Protein AF-A0A2S9FJD7-F1 (afdb_monomer_lite)

Sequence (144 aa):
MSSPESADAWRELLSAFADFDTQFLEGPKAVRGQTAVAEGYQNLATMLALSLDMHFFADPVAPRFIDTLTPFRPDRRWGGDNTDCYYGYAVVDPRRTYRVSGRPNDSVMYSVTVYNEPEPGAWPNRTVGLLYDSDMAIGDDGTF

Foldseek 3Di:
DDDPPVVVVVVVVVVVLVVCLCVQCDDPNHDDDPVVSVVSVLVSQLVVVVCCVAAPPADQVDKDWDFQQELPPPSRDDDPDDNHDTDTDIHHDPVDDDDDKDACPPPPKDKDWDFDDPDPPDDTPDTPDMDIPVNDDQDPVRMD

Secondary structure (DSSP, 8-state):
-PPPHHHHHHHHHHHHHHHTTHHHHSGGG---SHHHHHHHHHHHHHHHHHHIIIIIS--TTS---EE-S-TT-GGG--SS--TT---EE----TTS--------TT-S--EEEEE--SSTTPPP--EEEEEEGGGSPPPTTS--

Structure (mmCIF, N/CA/C/O backbone):
data_AF-A0A2S9FJD7-F1
#
_entry.id   AF-A0A2S9FJD7-F1
#
loop_
_atom_site.group_PDB
_atom_site.id
_atom_site.type_symbol
_atom_site.label_atom_id
_atom_site.label_alt_id
_atom_site.label_comp_id
_atom_site.label_asym_id
_atom_site.label_entity_id
_atom_site.label_seq_id
_atom_site.pdbx_PDB_ins_code
_atom_site.Cartn_x
_atom_site.Cartn_y
_atom_site.Cartn_z
_atom_site.occupancy
_atom_site.B_iso_or_equiv
_atom_site.auth_seq_id
_atom_site.auth_comp_id
_atom_site.auth_asym_id
_atom_site.auth_atom_id
_atom_site.pdbx_PDB_model_num
ATOM 1 N N . MET A 1 1 ? -5.911 -29.832 25.212 1.00 60.72 1 MET A N 1
ATOM 2 C CA . MET A 1 1 ? -5.024 -29.605 24.051 1.00 60.72 1 MET A CA 1
ATOM 3 C C . MET A 1 1 ? -4.903 -28.105 23.885 1.00 60.72 1 MET A C 1
ATOM 5 O O . MET A 1 1 ? -5.934 -27.450 23.999 1.00 60.72 1 MET A O 1
ATOM 9 N N . SER A 1 2 ? -3.692 -27.562 23.734 1.00 81.44 2 SER A N 1
ATOM 10 C CA . SER A 1 2 ? -3.546 -26.134 23.435 1.00 81.44 2 SER A CA 1
ATOM 11 C C . SER A 1 2 ? -4.177 -25.836 22.076 1.00 81.44 2 SER A C 1
ATOM 13 O O . SER A 1 2 ? -4.270 -26.715 21.215 1.00 81.44 2 SER A O 1
ATOM 15 N N . SER A 1 3 ? -4.660 -24.611 21.917 1.00 87.25 3 SER A N 1
ATOM 16 C CA . SER A 1 3 ? -5.113 -24.108 20.626 1.00 87.25 3 SER A CA 1
ATOM 17 C C . SER A 1 3 ? -3.929 -24.092 19.641 1.00 87.25 3 SER A C 1
ATOM 19 O O . SER A 1 3 ? -2.789 -23.919 20.080 1.00 87.25 3 SER A O 1
ATOM 21 N N . PRO A 1 4 ? -4.145 -24.332 18.334 1.00 96.12 4 PRO A N 1
ATOM 22 C CA . PRO A 1 4 ? -3.111 -24.102 17.330 1.00 96.12 4 PRO A CA 1
ATOM 23 C C . PRO A 1 4 ? -2.667 -22.634 17.340 1.00 96.12 4 PRO A C 1
ATOM 25 O O . PRO A 1 4 ? -3.514 -21.748 17.445 1.00 96.12 4 PRO A O 1
ATOM 28 N N . GLU A 1 5 ? -1.374 -22.371 17.143 1.00 96.12 5 GLU A N 1
ATOM 29 C CA . GLU A 1 5 ? -0.817 -21.004 17.118 1.00 96.12 5 GLU A CA 1
ATOM 30 C C . GLU A 1 5 ? -1.539 -20.094 16.110 1.00 96.12 5 GLU A C 1
ATOM 32 O O . GLU A 1 5 ? -1.805 -18.930 16.393 1.00 96.12 5 GLU A O 1
ATOM 37 N N . SER A 1 6 ? -1.957 -20.638 14.962 1.00 95.06 6 SER A N 1
ATOM 38 C CA . SER A 1 6 ? -2.734 -19.903 13.956 1.00 95.06 6 SER A CA 1
ATOM 39 C C . SER A 1 6 ? -4.113 -19.465 14.454 1.00 95.06 6 SER A C 1
ATOM 41 O O . SER A 1 6 ? -4.586 -18.386 14.100 1.00 95.06 6 SER A O 1
ATOM 43 N N . ALA A 1 7 ? -4.766 -20.277 15.287 1.00 95.94 7 ALA A N 1
ATOM 44 C CA . ALA A 1 7 ? -6.048 -19.922 15.881 1.00 95.94 7 ALA A CA 1
ATOM 45 C C . ALA A 1 7 ? -5.884 -18.855 16.971 1.00 95.94 7 ALA A C 1
ATOM 47 O O . ALA A 1 7 ? -6.776 -18.025 17.141 1.00 95.94 7 ALA A O 1
ATOM 48 N N . ASP A 1 8 ? -4.760 -18.857 17.685 1.00 96.56 8 ASP A N 1
ATOM 49 C CA . ASP A 1 8 ? -4.461 -17.840 18.694 1.00 96.56 8 ASP A CA 1
ATOM 50 C C . ASP A 1 8 ? -4.124 -16.496 18.038 1.00 96.56 8 ASP A C 1
ATOM 52 O O . ASP A 1 8 ? -4.751 -15.496 18.382 1.00 96.56 8 ASP A O 1
ATOM 56 N N . ALA A 1 9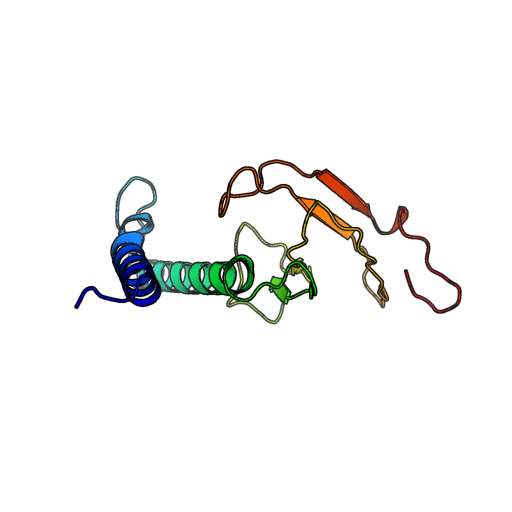 ? -3.281 -16.489 17.001 1.00 94.44 9 ALA A N 1
ATOM 57 C CA . ALA A 1 9 ? -2.980 -15.292 16.210 1.00 94.44 9 ALA A CA 1
ATOM 58 C C . ALA A 1 9 ? -4.232 -14.686 15.547 1.00 94.44 9 ALA A C 1
ATOM 60 O O . ALA A 1 9 ? -4.418 -13.470 15.528 1.00 94.44 9 ALA A O 1
ATOM 61 N N . TRP A 1 10 ? -5.140 -15.527 15.037 1.00 94.88 10 TRP A N 1
ATOM 62 C CA . TRP A 1 10 ? -6.412 -15.055 14.485 1.00 94.88 10 TRP A CA 1
ATOM 63 C C . TRP A 1 10 ? -7.276 -14.346 15.538 1.00 94.88 10 TRP A C 1
ATOM 65 O O . TRP A 1 10 ?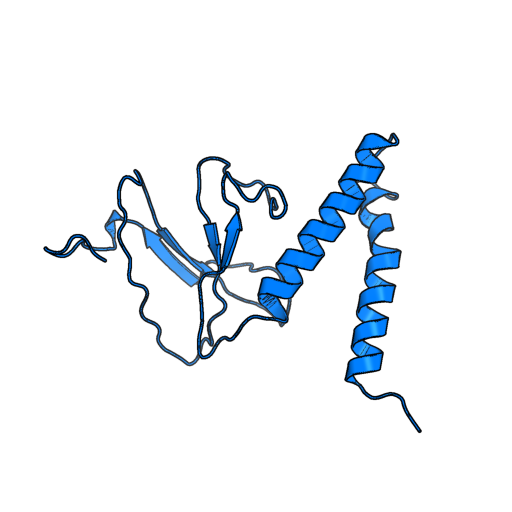 -7.852 -13.294 15.269 1.00 94.88 10 TRP A O 1
ATOM 75 N N . ARG A 1 11 ? -7.367 -14.899 16.755 1.00 95.81 11 ARG A N 1
ATOM 76 C CA . ARG A 1 11 ? -8.116 -14.268 17.855 1.00 95.81 11 ARG A CA 1
ATOM 77 C C . ARG A 1 11 ? -7.459 -12.979 18.331 1.00 95.81 11 ARG A C 1
ATOM 79 O O . ARG A 1 11 ? -8.177 -12.038 18.666 1.00 95.81 11 ARG A O 1
ATOM 86 N N . GLU A 1 12 ? -6.133 -12.937 18.358 1.00 95.12 12 GLU A N 1
ATOM 87 C CA . GLU A 1 12 ? -5.375 -11.730 18.682 1.00 95.12 12 GLU A CA 1
ATOM 88 C C . GLU A 1 12 ? -5.686 -10.603 17.690 1.00 95.12 12 GLU A C 1
ATOM 90 O O . GLU A 1 12 ? -6.066 -9.517 18.122 1.00 95.12 12 GLU A O 1
ATOM 95 N N . LEU A 1 13 ? -5.661 -10.881 16.378 1.00 93.81 13 LEU A N 1
ATOM 96 C CA . LEU A 1 13 ? -6.041 -9.912 15.342 1.00 93.81 13 LEU A CA 1
ATOM 97 C C . LEU A 1 13 ? -7.454 -9.353 15.563 1.00 93.81 13 LEU A C 1
ATOM 99 O O . LEU A 1 13 ? -7.654 -8.140 15.523 1.00 93.81 13 LEU A O 1
ATOM 103 N N . LEU A 1 14 ? -8.437 -10.228 15.806 1.00 94.75 14 LEU A N 1
ATOM 104 C CA . LEU A 1 14 ? -9.824 -9.808 16.037 1.00 94.75 14 LEU A CA 1
ATOM 105 C C . LEU A 1 14 ? -9.971 -8.959 17.303 1.00 94.75 14 LEU A C 1
ATOM 107 O O . LEU A 1 14 ? -10.749 -8.008 17.310 1.00 94.75 14 LEU A O 1
ATOM 111 N N . SER A 1 15 ? -9.228 -9.299 18.357 1.00 95.38 15 SER A N 1
ATOM 112 C CA . SER A 1 15 ? -9.253 -8.557 19.619 1.00 95.38 15 SER A CA 1
ATOM 113 C C . SER A 1 15 ? -8.624 -7.174 19.446 1.00 95.38 15 SER A C 1
ATOM 115 O O . SER A 1 15 ? -9.230 -6.184 19.833 1.00 95.38 15 SER A O 1
ATOM 117 N N . ALA A 1 16 ? -7.478 -7.082 18.764 1.00 92.62 16 ALA A N 1
ATOM 118 C CA . ALA A 1 16 ? -6.835 -5.805 18.461 1.00 92.62 16 ALA A CA 1
ATOM 119 C C . ALA A 1 16 ? -7.744 -4.878 17.635 1.00 92.62 16 ALA A C 1
ATOM 121 O O . ALA A 1 16 ? -7.862 -3.692 17.930 1.00 92.62 16 ALA A O 1
ATOM 122 N N . PHE A 1 17 ? -8.444 -5.420 16.632 1.00 91.69 17 PHE A N 1
ATOM 123 C CA . PHE A 1 17 ? -9.384 -4.640 15.823 1.00 91.69 17 PHE A CA 1
ATOM 124 C C . PHE A 1 17 ? -10.604 -4.141 16.596 1.00 91.69 17 PHE A C 1
ATOM 126 O O . PHE A 1 17 ? -11.139 -3.091 16.242 1.00 91.69 17 PHE A O 1
ATOM 133 N N . ALA A 1 18 ? -11.034 -4.863 17.634 1.00 91.50 18 ALA A N 1
ATOM 134 C CA . ALA A 1 18 ? -12.092 -4.393 18.520 1.00 91.50 18 ALA A CA 1
ATOM 135 C C . ALA A 1 18 ? -11.655 -3.156 19.321 1.00 91.50 18 ALA A C 1
ATOM 137 O O . ALA A 1 18 ? -12.482 -2.287 19.569 1.00 91.50 18 ALA A O 1
ATOM 138 N N . ASP A 1 19 ? -10.366 -3.049 19.653 1.00 95.50 19 ASP A N 1
ATOM 139 C CA . ASP A 1 19 ? -9.816 -1.951 20.456 1.00 95.50 19 ASP A CA 1
ATOM 140 C C . ASP A 1 19 ? -9.353 -0.747 19.614 1.00 95.50 19 ASP A C 1
ATOM 142 O O . ASP A 1 19 ? -9.159 0.354 20.134 1.00 95.50 19 ASP A O 1
ATOM 146 N N . PHE A 1 20 ? -9.147 -0.918 18.304 1.00 95.25 20 PHE A N 1
ATOM 147 C CA . PHE A 1 20 ? -8.641 0.152 17.436 1.00 95.25 20 PHE A CA 1
ATOM 148 C C . PHE A 1 20 ? -9.623 1.302 17.206 1.00 95.25 20 PHE A C 1
ATOM 150 O O . PHE A 1 20 ? -9.199 2.363 16.743 1.00 95.25 20 PHE A O 1
ATOM 157 N N . ASP A 1 21 ? -10.900 1.155 17.555 1.00 95.56 21 ASP A N 1
ATOM 158 C CA . ASP A 1 21 ? -11.844 2.268 17.469 1.00 95.56 21 ASP A CA 1
ATOM 159 C C . ASP A 1 21 ? -11.484 3.421 18.420 1.00 95.56 21 ASP A C 1
ATOM 161 O O . ASP A 1 21 ? -11.700 4.589 18.092 1.00 95.56 21 ASP A O 1
ATOM 165 N N . THR A 1 22 ? -10.779 3.129 19.515 1.00 96.00 22 THR A N 1
ATOM 166 C CA . THR A 1 22 ? -10.208 4.125 20.431 1.00 96.00 22 THR A CA 1
ATOM 167 C C . THR A 1 22 ? -9.315 5.145 19.717 1.00 96.00 22 THR A C 1
ATOM 169 O O . THR A 1 22 ? -9.260 6.302 20.136 1.00 96.00 22 THR A O 1
ATOM 172 N N . GLN A 1 23 ? -8.693 4.784 18.584 1.00 93.88 23 GLN A N 1
ATOM 173 C CA . GLN A 1 23 ? -7.872 5.699 17.778 1.00 93.88 23 GLN A CA 1
ATOM 174 C C . GLN A 1 23 ? -8.660 6.896 17.229 1.00 93.88 23 GLN A C 1
ATOM 176 O O . GLN A 1 23 ? -8.068 7.951 16.979 1.00 93.88 23 GLN A O 1
ATOM 181 N N . PHE A 1 24 ? -9.971 6.737 17.027 1.00 95.44 24 PHE A N 1
ATOM 182 C CA . PHE A 1 24 ? -10.859 7.797 16.550 1.00 95.44 24 PHE A CA 1
ATOM 183 C C . PHE A 1 24 ? -12.020 8.104 17.505 1.00 95.44 24 PHE A C 1
ATOM 185 O O . PHE A 1 24 ? -12.689 9.116 17.311 1.00 95.44 24 PHE A O 1
ATOM 192 N N . LEU A 1 25 ? -12.269 7.302 18.540 1.00 97.06 25 LEU A N 1
ATOM 193 C CA . LEU A 1 25 ? -13.252 7.614 19.583 1.00 97.06 25 LEU A CA 1
ATOM 194 C C . LEU A 1 25 ? -12.659 8.447 20.725 1.00 97.06 25 LEU A C 1
ATOM 196 O O . LEU A 1 25 ? -13.389 9.194 21.379 1.00 97.06 25 LEU A O 1
ATOM 200 N N . GLU A 1 26 ? -11.347 8.361 20.948 1.00 96.56 26 GLU A N 1
ATOM 201 C CA . GLU A 1 26 ? -10.682 8.961 22.101 1.00 96.56 26 GLU A CA 1
ATOM 202 C C . GLU A 1 26 ? -9.481 9.841 21.719 1.00 96.56 26 GLU A C 1
ATOM 204 O O . GLU A 1 26 ? -8.993 9.873 20.587 1.00 96.56 26 GLU A O 1
ATOM 209 N N . GLY A 1 27 ? -8.999 10.612 22.697 1.00 95.81 27 GLY A N 1
ATOM 210 C CA . GLY A 1 27 ? -7.788 11.415 22.562 1.00 95.81 27 GLY A CA 1
ATOM 211 C C . GLY A 1 27 ? -7.902 12.628 21.622 1.00 95.81 27 GLY A C 1
ATOM 212 O O . GLY A 1 27 ? -8.994 13.067 21.256 1.00 95.81 27 GLY A O 1
ATOM 213 N N . PRO A 1 28 ? -6.758 13.226 21.235 1.00 94.62 28 PRO A N 1
ATOM 214 C CA . PRO A 1 28 ? -6.725 14.472 20.461 1.00 94.62 28 PRO A CA 1
ATOM 215 C C . PRO A 1 28 ? -7.294 14.366 19.039 1.00 94.62 28 PRO A C 1
ATOM 217 O O . PRO A 1 28 ? -7.582 15.391 18.428 1.00 94.62 28 PRO A O 1
ATOM 220 N N . LYS A 1 29 ? -7.423 13.144 18.506 1.00 90.88 29 LYS A N 1
ATOM 221 C CA . LYS A 1 29 ? -7.943 12.859 17.160 1.00 90.88 29 LYS A CA 1
ATOM 222 C C . LYS A 1 29 ? -9.398 12.373 17.172 1.00 90.88 29 LYS A C 1
ATOM 224 O O . LYS A 1 29 ? -9.905 12.001 16.118 1.00 90.88 29 LYS A O 1
ATOM 229 N N . ALA A 1 30 ? -10.058 12.388 18.334 1.00 96.69 30 ALA A N 1
ATOM 230 C CA . ALA A 1 30 ? -11.423 11.904 18.475 1.00 96.69 30 ALA A CA 1
ATOM 231 C C . ALA A 1 30 ? -12.388 12.623 17.521 1.00 96.69 30 ALA A C 1
ATOM 233 O O . ALA A 1 30 ? -12.515 13.855 17.543 1.00 96.69 30 ALA A O 1
ATOM 234 N N . VAL A 1 31 ? -13.103 11.847 16.711 1.00 96.69 31 VAL A N 1
ATOM 235 C CA . VAL A 1 31 ? -14.139 12.347 15.808 1.00 96.69 31 VAL A CA 1
ATOM 236 C C . VAL A 1 31 ? -15.469 12.511 16.546 1.00 96.69 31 VAL A C 1
ATOM 238 O O . VAL A 1 31 ? -15.692 11.942 17.614 1.00 96.69 31 VAL A O 1
ATOM 241 N N . ARG A 1 32 ? -16.376 13.334 16.005 1.00 95.50 32 ARG A N 1
ATOM 242 C CA . ARG A 1 32 ? -17.674 13.627 16.634 1.00 95.50 32 ARG A CA 1
ATOM 243 C C . ARG A 1 32 ? -18.817 13.504 15.637 1.00 95.50 32 ARG A C 1
ATOM 245 O O . ARG A 1 32 ? -18.711 13.966 14.506 1.00 95.50 32 ARG A O 1
ATOM 252 N N . GLY A 1 33 ? -19.939 12.966 16.110 1.00 97.44 33 GLY A N 1
ATOM 253 C CA . GLY A 1 33 ? -21.142 12.750 15.307 1.00 97.44 33 GLY A CA 1
ATOM 254 C C . GLY A 1 33 ? -21.187 11.359 14.673 1.00 97.44 33 GLY A C 1
ATOM 255 O O . GLY A 1 33 ? -20.159 10.739 14.420 1.00 97.44 33 GLY A O 1
ATOM 256 N N . GLN A 1 34 ? -22.403 10.867 14.429 1.00 97.31 34 GLN A N 1
ATOM 257 C CA . GLN A 1 34 ? -22.634 9.489 13.977 1.00 97.31 34 GLN A CA 1
ATOM 258 C C . GLN A 1 34 ? -21.952 9.180 12.638 1.00 97.31 34 GLN A C 1
ATOM 260 O O . GLN A 1 34 ? -21.378 8.107 12.488 1.00 97.31 34 GLN A O 1
ATOM 265 N N . THR A 1 35 ? -21.968 10.127 11.695 1.00 97.81 35 THR A N 1
ATOM 266 C CA . THR A 1 35 ? -21.323 9.963 10.385 1.00 97.81 35 THR A CA 1
ATOM 267 C C . THR A 1 35 ? -19.817 9.772 10.517 1.00 97.81 35 THR A C 1
ATOM 269 O O . THR A 1 35 ? -19.291 8.788 10.012 1.00 97.81 35 THR A O 1
ATOM 272 N N . ALA A 1 36 ? -19.134 10.651 11.254 1.00 96.56 36 ALA A N 1
ATOM 273 C CA . ALA A 1 36 ? -17.682 10.579 11.388 1.00 96.56 36 ALA A CA 1
ATOM 274 C C . ALA A 1 36 ? -17.233 9.304 12.124 1.00 96.56 36 ALA A C 1
ATOM 276 O O . ALA A 1 36 ? -16.224 8.704 11.771 1.00 96.56 36 ALA A O 1
ATOM 277 N N . VAL A 1 37 ? -18.011 8.847 13.114 1.00 96.81 37 VAL A N 1
ATOM 278 C CA . VAL A 1 37 ? -17.769 7.556 13.779 1.00 96.81 37 VAL A CA 1
ATOM 279 C C . VAL A 1 37 ? -17.902 6.396 12.787 1.00 96.81 37 VAL A C 1
ATOM 281 O O . VAL A 1 37 ? -17.034 5.530 12.743 1.00 96.81 37 VAL A O 1
ATOM 284 N N . ALA A 1 38 ? -18.949 6.385 11.957 1.00 96.44 38 ALA A N 1
ATOM 285 C CA . ALA A 1 38 ? -19.121 5.356 10.931 1.00 96.44 38 ALA A CA 1
ATOM 286 C C . ALA A 1 38 ? -17.977 5.363 9.897 1.00 96.44 38 ALA A C 1
ATOM 288 O O . ALA A 1 38 ? -17.489 4.299 9.518 1.00 96.44 38 ALA A O 1
ATOM 289 N N . GLU A 1 39 ? -17.511 6.543 9.485 1.00 94.44 39 GLU A N 1
ATOM 290 C CA . GLU A 1 39 ? -16.350 6.707 8.599 1.00 94.44 39 GLU A CA 1
ATOM 291 C C . GLU A 1 39 ? -15.045 6.215 9.251 1.00 94.44 39 GLU A C 1
ATOM 293 O O . GLU A 1 39 ? -14.204 5.635 8.567 1.00 94.44 39 GLU A O 1
ATOM 298 N N . GLY A 1 40 ? -14.892 6.352 10.573 1.00 94.06 40 GLY A N 1
ATOM 299 C CA . GLY A 1 40 ? -13.780 5.760 11.327 1.00 94.06 40 GLY A CA 1
ATOM 300 C C . GLY A 1 40 ? -13.741 4.231 11.221 1.00 94.06 40 GLY A C 1
ATOM 301 O O . GLY A 1 40 ? -12.696 3.650 10.928 1.00 94.06 40 GLY A O 1
ATOM 302 N N . TYR A 1 41 ? -14.891 3.563 11.345 1.00 94.94 41 TYR A N 1
ATOM 303 C CA . TYR A 1 41 ? -14.973 2.112 11.131 1.00 94.94 41 TYR A CA 1
ATOM 304 C C . TYR A 1 41 ? -14.749 1.714 9.665 1.00 94.94 41 TYR A C 1
ATOM 306 O O . TYR A 1 41 ? -14.133 0.680 9.404 1.00 94.94 41 TYR A O 1
ATOM 314 N N . GLN A 1 42 ? -15.191 2.529 8.699 1.00 93.50 42 GLN A N 1
ATOM 315 C CA . GLN A 1 42 ? -14.834 2.320 7.290 1.00 93.50 42 GLN A CA 1
ATOM 316 C C . GLN A 1 42 ? -13.320 2.423 7.086 1.00 93.50 42 GLN A C 1
ATOM 318 O O . GLN A 1 42 ? -12.744 1.590 6.392 1.00 93.50 42 GLN A O 1
ATOM 323 N N . ASN A 1 43 ? -12.660 3.388 7.732 1.00 91.88 43 ASN A N 1
ATOM 324 C CA . ASN A 1 43 ? -11.209 3.509 7.693 1.00 91.88 43 ASN A CA 1
ATOM 325 C C . ASN A 1 43 ? -10.515 2.269 8.283 1.00 91.88 43 ASN A C 1
ATOM 327 O O . ASN A 1 43 ? -9.618 1.738 7.632 1.00 91.88 43 ASN A O 1
ATOM 331 N N . LEU A 1 44 ? -10.963 1.744 9.432 1.00 93.12 44 LEU A N 1
ATOM 332 C CA . LEU A 1 44 ? -10.422 0.493 9.983 1.00 93.12 44 LEU A CA 1
ATOM 333 C C . LEU A 1 44 ? -10.597 -0.689 9.026 1.00 93.12 44 LEU A C 1
ATOM 335 O O . LEU A 1 44 ? -9.654 -1.450 8.820 1.00 93.12 44 LEU A O 1
ATOM 339 N N . ALA A 1 45 ? -11.769 -0.835 8.404 1.00 93.44 45 ALA A N 1
ATOM 340 C CA . ALA A 1 45 ? -12.003 -1.890 7.420 1.00 93.44 45 ALA A CA 1
ATOM 341 C C . ALA A 1 45 ? -11.065 -1.757 6.206 1.00 93.44 45 ALA A C 1
ATOM 343 O O . ALA A 1 45 ? -10.495 -2.751 5.754 1.00 93.44 45 ALA A O 1
ATOM 344 N N . THR A 1 46 ? -10.851 -0.531 5.720 1.00 92.19 46 THR A N 1
ATOM 345 C CA . THR A 1 46 ? -9.887 -0.228 4.654 1.00 92.19 46 THR A CA 1
ATOM 346 C C . THR A 1 46 ? -8.460 -0.601 5.060 1.00 92.19 46 THR A C 1
ATOM 348 O O . THR A 1 46 ? -7.755 -1.247 4.285 1.00 92.19 46 THR A O 1
ATOM 351 N N . MET A 1 47 ? -8.043 -0.250 6.282 1.00 91.19 47 MET A N 1
ATOM 352 C CA . MET A 1 47 ? -6.715 -0.578 6.815 1.00 91.19 47 MET A CA 1
ATOM 353 C C . MET A 1 47 ? -6.514 -2.084 6.951 1.00 91.19 47 MET A C 1
ATOM 355 O O . MET A 1 47 ? -5.507 -2.593 6.467 1.00 91.19 47 MET A O 1
ATOM 359 N N . LEU A 1 48 ? -7.488 -2.813 7.508 1.00 92.38 48 LEU A N 1
ATOM 360 C CA . LEU A 1 48 ? -7.431 -4.275 7.590 1.00 92.38 48 LEU A CA 1
ATOM 361 C C . LEU A 1 48 ? -7.215 -4.895 6.215 1.00 92.38 48 LEU A C 1
ATOM 363 O O . LEU A 1 48 ? -6.370 -5.767 6.040 1.00 92.38 48 LEU A O 1
ATOM 367 N N . ALA A 1 49 ? -7.996 -4.450 5.239 1.00 91.56 49 ALA A N 1
ATOM 368 C CA . ALA A 1 49 ? -7.988 -5.054 3.928 1.00 91.56 49 ALA A CA 1
ATOM 369 C C . ALA A 1 49 ? -6.661 -4.807 3.187 1.00 91.56 49 ALA A C 1
ATOM 371 O O . ALA A 1 49 ? -6.114 -5.744 2.610 1.00 91.56 49 ALA A O 1
ATOM 372 N N . LEU A 1 50 ? -6.093 -3.599 3.292 1.00 89.62 50 LEU A N 1
ATOM 373 C CA . LEU A 1 50 ? -4.737 -3.307 2.811 1.00 89.62 50 LEU A CA 1
ATOM 374 C C . LEU A 1 50 ? -3.681 -4.150 3.535 1.00 89.62 50 LEU A C 1
ATOM 376 O O . LEU A 1 50 ? -2.818 -4.743 2.892 1.00 89.62 50 LEU A O 1
ATOM 380 N N . SER A 1 51 ? -3.761 -4.256 4.864 1.00 90.06 51 SER A N 1
ATOM 381 C CA . SER A 1 51 ? -2.821 -5.061 5.646 1.00 90.06 51 SER A CA 1
ATOM 382 C C . SER A 1 51 ? -2.866 -6.539 5.263 1.00 90.06 51 SER A C 1
ATOM 384 O O . SER A 1 51 ? -1.808 -7.158 5.179 1.00 90.06 51 SER A O 1
ATOM 386 N N . LEU A 1 52 ? -4.048 -7.100 4.987 1.00 92.06 52 LEU A N 1
ATOM 387 C CA . LEU A 1 52 ? -4.193 -8.478 4.512 1.00 92.06 52 LEU A CA 1
ATOM 388 C C . LEU A 1 52 ? -3.566 -8.671 3.126 1.00 92.06 52 LEU A C 1
ATOM 390 O O . LEU A 1 52 ? -2.815 -9.628 2.936 1.00 92.06 52 LEU A O 1
ATOM 394 N N . ASP A 1 53 ? -3.828 -7.754 2.190 1.00 90.38 53 ASP A N 1
ATOM 395 C CA . ASP A 1 53 ? -3.244 -7.777 0.843 1.00 90.38 53 ASP A CA 1
ATOM 396 C C . ASP A 1 53 ? -1.701 -7.729 0.907 1.00 90.38 53 ASP A C 1
ATOM 398 O O . ASP A 1 53 ? -1.022 -8.478 0.206 1.00 90.38 53 ASP A O 1
ATOM 402 N N . MET A 1 54 ? -1.144 -6.895 1.792 1.00 88.62 54 MET A N 1
ATOM 403 C CA . MET A 1 54 ? 0.302 -6.678 1.916 1.00 88.62 54 MET A CA 1
ATOM 404 C C . MET A 1 54 ? 1.031 -7.742 2.748 1.00 88.62 54 MET A C 1
ATOM 406 O O . MET A 1 54 ? 2.157 -8.085 2.416 1.00 88.62 54 MET A O 1
ATOM 410 N N . HIS A 1 55 ? 0.441 -8.267 3.824 1.00 88.56 55 HIS A N 1
ATOM 411 C CA . HIS A 1 55 ? 1.185 -9.086 4.799 1.00 88.56 55 HIS A CA 1
ATOM 412 C C . HIS A 1 55 ? 0.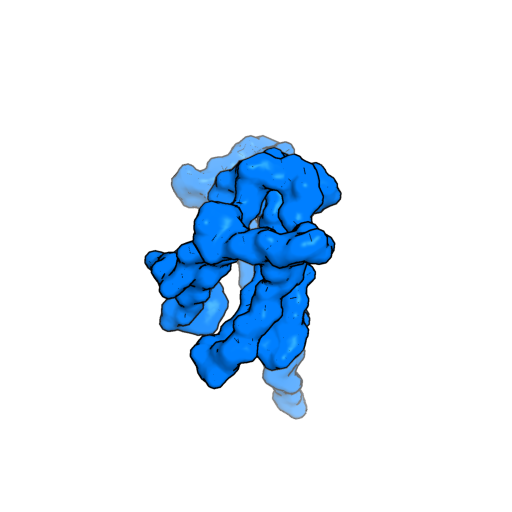717 -10.537 4.871 1.00 88.56 55 HIS A C 1
ATOM 414 O O . HIS A 1 55 ? 1.486 -11.402 5.282 1.00 88.56 55 HIS A O 1
ATOM 420 N N . PHE A 1 56 ? -0.534 -10.819 4.499 1.00 91.81 56 PHE A N 1
ATOM 421 C CA . PHE A 1 56 ? -1.108 -12.157 4.639 1.00 91.81 56 PHE A CA 1
ATOM 422 C C . PHE A 1 56 ? -1.204 -12.895 3.301 1.00 91.81 56 PHE A C 1
ATOM 424 O O . PHE A 1 56 ? -0.851 -14.069 3.219 1.00 91.81 56 PHE A O 1
ATOM 431 N N . PHE A 1 57 ? -1.664 -12.213 2.249 1.00 92.94 57 PHE A N 1
ATOM 432 C CA . PHE A 1 57 ? -1.844 -12.805 0.919 1.00 92.94 57 PHE A CA 1
ATOM 433 C C . PHE A 1 57 ? -0.670 -12.570 -0.034 1.00 92.94 57 PHE A C 1
ATOM 435 O O . PHE A 1 57 ? -0.627 -13.177 -1.106 1.00 92.94 57 PHE A O 1
ATOM 442 N N . ALA A 1 58 ? 0.274 -11.703 0.331 1.00 92.25 58 ALA A N 1
ATOM 443 C CA . ALA A 1 58 ? 1.434 -11.422 -0.494 1.00 92.25 58 ALA A CA 1
ATOM 444 C C . ALA A 1 58 ? 2.354 -12.647 -0.630 1.00 92.25 58 ALA A C 1
ATOM 446 O O . ALA A 1 58 ? 2.637 -13.350 0.339 1.00 92.25 58 ALA A O 1
ATOM 447 N N . ASP A 1 59 ? 2.876 -12.855 -1.840 1.00 93.56 59 ASP A N 1
ATOM 448 C CA . ASP A 1 59 ? 3.908 -13.850 -2.132 1.00 93.56 59 ASP A CA 1
ATOM 449 C C . ASP A 1 59 ? 5.169 -13.134 -2.647 1.00 93.56 59 ASP A C 1
ATOM 451 O O . ASP A 1 59 ? 5.236 -12.775 -3.827 1.00 93.56 59 ASP A O 1
ATOM 455 N N . PRO A 1 60 ? 6.191 -12.931 -1.794 1.00 92.00 60 PRO A N 1
ATOM 456 C CA . PRO A 1 60 ? 7.412 -12.243 -2.194 1.00 92.00 60 PRO A CA 1
ATOM 457 C C . PRO A 1 60 ? 8.243 -13.004 -3.231 1.00 92.00 60 PRO A C 1
ATOM 459 O O . PRO A 1 60 ? 9.096 -12.392 -3.867 1.00 92.00 60 PRO A O 1
ATOM 462 N N . VAL A 1 61 ? 8.054 -14.321 -3.403 1.00 93.94 61 VAL A N 1
ATOM 463 C CA . VAL A 1 61 ? 8.803 -15.105 -4.403 1.00 93.94 61 VAL A CA 1
ATOM 464 C C . VAL A 1 61 ? 8.095 -15.163 -5.756 1.00 93.94 61 VAL A C 1
ATOM 466 O O . VAL A 1 61 ? 8.758 -15.392 -6.769 1.00 93.94 61 VAL A O 1
ATOM 469 N N . ALA A 1 62 ? 6.787 -14.905 -5.785 1.00 94.31 62 ALA A N 1
ATOM 470 C CA . ALA A 1 62 ? 5.983 -14.749 -6.994 1.00 94.31 62 ALA A CA 1
ATOM 471 C C . ALA A 1 62 ? 5.137 -13.459 -6.936 1.00 94.31 62 ALA A C 1
ATOM 473 O O . ALA A 1 62 ? 3.901 -13.526 -6.963 1.00 94.31 62 ALA A O 1
ATOM 474 N N . PRO A 1 63 ? 5.785 -12.279 -6.873 1.00 96.19 63 PRO A N 1
ATOM 475 C CA . PRO A 1 63 ? 5.100 -11.026 -6.608 1.00 96.19 63 PRO A CA 1
ATOM 476 C C . PRO A 1 63 ? 4.156 -10.641 -7.740 1.00 96.19 63 PRO A C 1
ATOM 478 O O . PRO A 1 63 ? 4.429 -10.856 -8.925 1.00 96.19 63 PRO A O 1
ATOM 481 N N . ARG A 1 64 ? 3.043 -10.019 -7.359 1.00 94.44 64 ARG A N 1
ATOM 482 C CA . ARG A 1 64 ? 2.061 -9.439 -8.273 1.00 94.44 64 ARG A CA 1
ATOM 483 C C . ARG A 1 64 ? 1.688 -8.063 -7.763 1.00 94.44 64 ARG A C 1
ATOM 485 O O . ARG A 1 64 ? 1.550 -7.881 -6.557 1.00 94.44 64 ARG A O 1
ATOM 492 N N . PHE A 1 65 ? 1.505 -7.123 -8.684 1.00 93.38 65 PHE A N 1
ATOM 493 C CA . PHE A 1 65 ? 0.9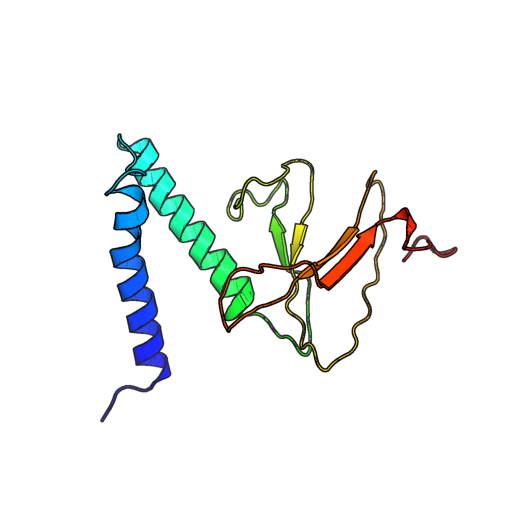05 -5.850 -8.326 1.00 93.38 65 PHE A CA 1
ATOM 494 C C . PHE A 1 65 ? -0.552 -6.074 -7.935 1.00 93.38 65 PHE A C 1
ATOM 496 O O . PHE A 1 65 ? -1.325 -6.673 -8.683 1.00 93.38 65 PHE A O 1
ATOM 503 N N . ILE A 1 66 ? -0.890 -5.604 -6.745 1.00 89.69 66 ILE A N 1
ATOM 504 C CA . ILE A 1 66 ? -2.246 -5.503 -6.236 1.00 89.69 66 ILE A CA 1
ATOM 505 C C . ILE A 1 66 ? -2.663 -4.051 -6.414 1.00 89.69 66 ILE A C 1
ATOM 507 O O . ILE A 1 66 ? -1.945 -3.140 -5.989 1.00 89.69 66 ILE A O 1
ATOM 511 N N . ASP A 1 67 ? -3.819 -3.843 -7.034 1.00 88.75 67 ASP A N 1
ATOM 512 C CA . ASP A 1 67 ? -4.428 -2.523 -7.121 1.00 88.75 67 ASP A CA 1
ATOM 513 C C . ASP A 1 67 ? -4.821 -2.083 -5.716 1.00 88.75 67 ASP A C 1
ATOM 515 O O . ASP A 1 67 ? -5.751 -2.626 -5.110 1.00 88.75 67 ASP A O 1
ATOM 519 N N . THR A 1 68 ? -4.089 -1.106 -5.195 1.00 83.69 68 THR A N 1
ATOM 520 C CA . THR A 1 68 ? -4.397 -0.508 -3.900 1.00 83.69 68 THR A CA 1
ATOM 521 C C . THR A 1 68 ? -5.254 0.719 -4.151 1.00 83.69 68 THR A C 1
ATOM 523 O O . THR A 1 68 ? -6.477 0.648 -4.098 1.00 83.69 68 THR A O 1
ATOM 526 N N . LEU A 1 69 ? -4.637 1.831 -4.524 1.00 83.81 69 LEU A N 1
ATOM 527 C CA . LEU A 1 69 ? -5.319 3.097 -4.748 1.00 83.81 69 LEU A CA 1
ATOM 528 C C . LEU A 1 69 ? -5.581 3.286 -6.237 1.00 83.81 69 LEU A C 1
ATOM 530 O O . LEU A 1 69 ? -4.658 3.526 -7.006 1.00 83.81 69 LEU A O 1
ATOM 534 N N . THR A 1 70 ? -6.840 3.195 -6.652 1.00 84.38 70 THR A N 1
ATOM 535 C CA . THR A 1 70 ? -7.248 3.536 -8.021 1.00 84.38 70 THR A CA 1
ATOM 536 C C . THR A 1 70 ? -8.529 4.370 -7.994 1.00 84.38 70 THR A C 1
ATOM 538 O O . THR A 1 70 ? -9.281 4.303 -7.010 1.00 84.38 70 THR A O 1
ATOM 541 N N . PRO A 1 71 ? -8.851 5.112 -9.072 1.00 83.31 71 PRO A N 1
ATOM 542 C CA . PRO A 1 71 ? -10.096 5.877 -9.157 1.00 83.31 71 PRO A CA 1
ATOM 543 C C . PRO A 1 71 ? -11.358 5.038 -8.902 1.00 83.31 71 PRO A C 1
ATOM 545 O O . PRO A 1 71 ? -12.355 5.561 -8.404 1.00 83.31 71 PRO A O 1
ATOM 548 N N . PHE A 1 72 ? -11.303 3.732 -9.181 1.00 82.69 72 PHE A N 1
ATOM 549 C CA . PHE A 1 72 ? -12.430 2.803 -9.069 1.00 82.69 72 PHE A CA 1
ATOM 550 C C . PHE A 1 72 ? -12.388 1.900 -7.825 1.00 82.69 72 PHE A C 1
ATOM 552 O O . PHE A 1 72 ? -13.296 1.091 -7.638 1.00 82.69 72 PHE A O 1
ATOM 559 N N . ARG A 1 73 ? -11.377 2.042 -6.956 1.00 83.44 73 ARG A N 1
ATOM 560 C CA . ARG A 1 73 ? -11.252 1.317 -5.676 1.00 83.44 73 ARG A CA 1
ATOM 561 C C . ARG A 1 73 ? -11.244 2.280 -4.482 1.00 83.44 73 ARG A C 1
ATOM 563 O O . ARG A 1 73 ? -10.237 2.409 -3.786 1.00 83.44 73 ARG A O 1
ATOM 570 N N . PRO A 1 74 ? -12.361 2.992 -4.223 1.00 77.19 74 PRO A N 1
ATOM 571 C CA . PRO A 1 74 ? -12.446 3.919 -3.095 1.00 77.19 74 PRO A CA 1
ATOM 572 C C . PRO A 1 74 ? -12.324 3.212 -1.733 1.00 77.19 74 PRO A C 1
ATOM 574 O O . PRO A 1 74 ? -11.901 3.832 -0.763 1.00 77.19 74 PRO A O 1
ATOM 577 N N . ASP A 1 75 ? -12.616 1.908 -1.674 1.00 83.56 75 ASP A N 1
ATOM 578 C CA . ASP A 1 75 ? -12.500 1.025 -0.501 1.00 83.56 75 ASP A CA 1
ATOM 579 C C . ASP A 1 75 ? -11.053 0.726 -0.071 1.00 83.56 75 ASP A C 1
ATOM 581 O O . ASP A 1 75 ? -10.808 -0.070 0.838 1.00 83.56 75 ASP A O 1
ATOM 585 N N . ARG A 1 76 ? -10.082 1.311 -0.770 1.00 81.12 76 ARG A N 1
ATOM 586 C CA . ARG A 1 76 ? -8.654 1.144 -0.519 1.00 81.12 76 ARG A CA 1
ATOM 587 C C . ARG A 1 76 ? -7.935 2.478 -0.339 1.00 81.12 76 ARG A C 1
ATOM 589 O O . ARG A 1 76 ? -6.714 2.480 -0.345 1.00 81.12 76 ARG A O 1
ATOM 596 N N . ARG A 1 77 ? -8.661 3.594 -0.156 1.00 79.94 77 ARG A N 1
ATOM 597 C CA . ARG A 1 77 ? -8.089 4.944 0.018 1.00 79.94 77 ARG A CA 1
ATOM 598 C C . ARG A 1 77 ? -7.401 5.153 1.363 1.00 79.94 77 ARG A C 1
ATOM 600 O O . ARG A 1 77 ? -8.003 4.921 2.410 1.00 79.94 77 ARG A O 1
ATOM 607 N N . TRP A 1 78 ? -6.142 5.596 1.332 1.00 80.00 78 TRP A N 1
ATOM 608 C CA . TRP A 1 78 ? -5.319 5.811 2.521 1.00 80.00 78 TRP A CA 1
ATOM 609 C C . TRP A 1 78 ? -4.143 6.766 2.256 1.00 80.00 78 TRP A C 1
ATOM 611 O O . TRP A 1 78 ? -3.633 6.843 1.143 1.00 80.00 78 TRP A O 1
ATOM 621 N N . GLY A 1 79 ? -3.698 7.483 3.295 1.00 73.50 79 GLY A N 1
ATOM 622 C CA . GLY A 1 79 ? -2.404 8.182 3.291 1.00 73.50 79 GLY A CA 1
ATOM 623 C C . GLY A 1 79 ? -2.311 9.508 2.521 1.00 73.50 79 GLY A C 1
ATOM 624 O O . GLY A 1 79 ? -1.200 9.997 2.343 1.00 73.50 79 GLY A O 1
ATOM 625 N N . GLY A 1 80 ? -3.430 10.115 2.106 1.00 72.50 80 GLY A N 1
ATOM 626 C CA . GLY A 1 80 ? -3.414 11.349 1.303 1.00 72.50 80 GLY A CA 1
ATOM 627 C C . GLY A 1 80 ? -3.179 11.055 -0.178 1.00 72.50 80 GLY A C 1
ATOM 628 O O . GLY A 1 80 ? -2.283 11.621 -0.800 1.00 72.50 80 GLY A O 1
ATOM 629 N N . ASP A 1 81 ? -3.961 10.116 -0.705 1.00 75.94 81 ASP A N 1
ATOM 630 C CA . ASP A 1 81 ? -3.871 9.611 -2.066 1.00 75.94 81 ASP A CA 1
ATOM 631 C C . ASP A 1 81 ? -4.111 10.695 -3.124 1.00 75.94 81 ASP A C 1
ATOM 633 O O . ASP A 1 81 ? -4.937 11.593 -2.956 1.00 75.94 81 ASP A O 1
ATOM 637 N N . ASN A 1 82 ? -3.399 10.584 -4.250 1.00 86.06 82 ASN A N 1
ATOM 638 C CA . ASN A 1 82 ? -3.733 11.342 -5.447 1.00 86.06 82 ASN A CA 1
ATOM 639 C C . ASN A 1 82 ? -4.821 10.590 -6.223 1.00 86.06 82 ASN A C 1
ATOM 64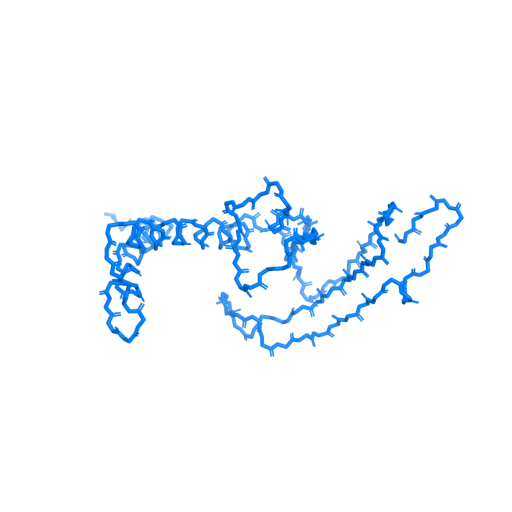1 O O . ASN A 1 82 ? -4.563 9.522 -6.781 1.00 86.06 82 ASN A O 1
ATOM 645 N N . THR A 1 83 ? -6.025 11.158 -6.274 1.00 83.12 83 THR A N 1
ATOM 646 C CA . THR A 1 83 ? -7.196 10.528 -6.900 1.00 83.12 83 THR A CA 1
ATOM 647 C C . THR A 1 83 ? -7.075 10.342 -8.408 1.00 83.12 83 THR A C 1
ATOM 649 O O . THR A 1 83 ? -7.849 9.570 -8.970 1.00 83.12 83 THR A O 1
ATOM 652 N N . ASP A 1 84 ? -6.121 11.018 -9.048 1.00 86.88 84 ASP A N 1
ATOM 653 C CA . ASP A 1 84 ? -5.856 10.898 -10.484 1.00 86.88 84 ASP A CA 1
ATOM 654 C C . ASP A 1 84 ? -4.878 9.755 -10.811 1.00 86.88 84 ASP A C 1
ATOM 656 O O . ASP A 1 84 ? -4.665 9.429 -11.979 1.00 86.88 84 ASP A O 1
ATOM 660 N N . CYS A 1 85 ? -4.273 9.128 -9.797 1.00 88.44 85 CYS A N 1
ATOM 661 C CA . CYS A 1 85 ? -3.257 8.097 -9.977 1.00 88.44 85 CYS A CA 1
ATOM 662 C C . CYS A 1 85 ? -3.812 6.673 -9.824 1.00 88.44 85 CYS A C 1
ATOM 664 O O . CYS A 1 85 ? -4.743 6.405 -9.063 1.00 88.44 85 CYS A O 1
ATOM 666 N N . TYR A 1 86 ? -3.154 5.739 -10.513 1.00 91.44 86 TYR A N 1
ATOM 667 C CA . TYR A 1 86 ? -3.286 4.301 -10.294 1.00 91.44 86 TYR A CA 1
ATOM 668 C C . TYR A 1 86 ? -2.049 3.800 -9.550 1.00 91.44 86 TYR A C 1
ATOM 670 O O . TYR A 1 86 ? -0.942 3.842 -10.082 1.00 91.44 86 TYR A O 1
ATOM 678 N N . TYR A 1 87 ? -2.237 3.309 -8.329 1.00 90.50 87 TYR A N 1
ATOM 679 C CA . TYR A 1 87 ? -1.178 2.731 -7.514 1.00 90.50 87 TYR A CA 1
ATOM 680 C C . TYR A 1 87 ? -1.318 1.212 -7.441 1.00 90.50 87 TYR A C 1
ATOM 682 O O . TYR A 1 87 ? -2.284 0.669 -6.894 1.00 90.50 87 TYR A O 1
ATOM 690 N N . GLY A 1 88 ? -0.287 0.534 -7.935 1.00 91.31 88 GLY A N 1
ATOM 691 C CA . GLY A 1 88 ? -0.044 -0.877 -7.676 1.00 91.31 88 GLY A CA 1
ATOM 692 C C . GLY A 1 88 ? 0.956 -1.050 -6.536 1.00 91.31 88 GLY A C 1
ATOM 693 O O . GLY A 1 88 ? 1.897 -0.268 -6.401 1.00 91.31 88 GLY A O 1
ATOM 694 N N . TYR A 1 89 ? 0.781 -2.099 -5.740 1.00 91.62 89 TYR A N 1
ATOM 695 C CA . TYR A 1 89 ? 1.735 -2.487 -4.704 1.00 91.62 89 TYR A CA 1
ATOM 696 C C . TYR A 1 89 ? 2.130 -3.955 -4.859 1.00 91.62 89 TYR A C 1
ATOM 698 O O . TYR A 1 89 ? 1.276 -4.797 -5.122 1.00 91.62 89 TYR A O 1
ATOM 706 N N . ALA A 1 90 ? 3.413 -4.272 -4.694 1.00 95.25 90 ALA A N 1
ATOM 707 C CA . ALA A 1 90 ? 3.912 -5.642 -4.698 1.00 95.25 90 ALA A CA 1
ATOM 708 C C . ALA A 1 90 ? 4.996 -5.801 -3.627 1.00 95.25 90 ALA A C 1
ATOM 710 O O . ALA A 1 90 ? 5.954 -5.028 -3.592 1.00 95.25 90 ALA A O 1
ATOM 711 N N . VAL A 1 91 ? 4.862 -6.819 -2.776 1.00 93.94 91 VAL A N 1
ATOM 712 C CA . VAL A 1 91 ? 5.913 -7.197 -1.819 1.00 93.94 91 VAL A CA 1
ATOM 713 C C . VAL A 1 91 ? 6.979 -7.999 -2.544 1.00 93.94 91 VAL A C 1
ATOM 715 O O . VAL A 1 91 ? 6.655 -8.888 -3.322 1.00 93.94 91 VAL A O 1
ATOM 718 N N . VAL A 1 92 ? 8.249 -7.721 -2.267 1.00 94.25 92 VAL A N 1
ATOM 719 C CA . VAL A 1 92 ? 9.390 -8.390 -2.901 1.00 94.25 92 VAL A CA 1
ATOM 720 C C . VAL A 1 92 ? 10.384 -8.894 -1.852 1.00 94.25 92 VAL A C 1
ATOM 722 O O . VAL A 1 92 ? 10.635 -8.222 -0.857 1.00 94.25 92 VAL A O 1
ATOM 725 N N . ASP A 1 93 ? 10.985 -10.070 -2.067 1.00 93.56 93 ASP A N 1
ATOM 726 C CA . ASP A 1 93 ? 12.111 -10.558 -1.245 1.00 93.56 93 ASP A CA 1
ATOM 727 C C . ASP A 1 93 ? 13.392 -9.775 -1.598 1.00 93.56 93 ASP A C 1
ATOM 729 O O . ASP A 1 93 ? 13.849 -9.873 -2.744 1.00 93.56 93 ASP A O 1
ATOM 733 N N . PRO A 1 94 ? 14.015 -9.049 -0.647 1.00 92.88 94 PRO A N 1
ATOM 734 C CA . PRO A 1 94 ? 15.185 -8.205 -0.907 1.00 92.88 94 PRO A CA 1
ATOM 735 C C . PRO A 1 94 ? 16.439 -8.986 -1.325 1.00 92.88 94 PRO A C 1
ATOM 737 O O . PRO A 1 94 ? 17.430 -8.388 -1.739 1.00 92.88 94 PRO A O 1
ATOM 740 N N . ARG A 1 95 ? 16.431 -10.320 -1.222 1.00 95.00 95 ARG A N 1
ATOM 741 C CA . ARG A 1 95 ? 17.549 -11.191 -1.624 1.00 95.00 95 ARG A CA 1
ATOM 742 C C . ARG A 1 95 ? 17.454 -11.656 -3.078 1.00 95.00 95 ARG A C 1
ATOM 744 O O . ARG A 1 95 ? 18.273 -12.464 -3.514 1.00 95.00 95 ARG A O 1
ATOM 751 N N . ARG A 1 96 ? 16.432 -11.215 -3.813 1.00 95.81 96 ARG A N 1
ATOM 752 C CA . ARG A 1 96 ? 16.158 -11.622 -5.195 1.00 95.81 96 ARG A CA 1
ATOM 753 C C . ARG A 1 96 ? 16.191 -10.425 -6.134 1.00 95.81 96 ARG A C 1
ATOM 755 O O . ARG A 1 96 ? 16.148 -9.271 -5.721 1.00 95.81 96 ARG A O 1
ATOM 762 N N . THR A 1 97 ? 16.237 -10.730 -7.423 1.00 95.69 97 THR A N 1
ATOM 763 C CA . THR A 1 97 ? 16.130 -9.748 -8.500 1.00 95.69 97 THR A CA 1
ATOM 764 C C . THR A 1 97 ? 14.824 -9.970 -9.243 1.00 95.69 97 THR A C 1
ATOM 766 O O . THR A 1 97 ? 14.500 -11.104 -9.600 1.00 95.69 97 THR A O 1
ATOM 769 N N . TYR A 1 98 ? 14.097 -8.885 -9.496 1.00 95.44 98 TYR A N 1
ATOM 770 C CA . TYR A 1 98 ? 12.816 -8.899 -10.196 1.00 95.44 98 TYR A CA 1
ATOM 771 C C . TYR A 1 98 ? 12.908 -8.083 -11.474 1.00 95.44 98 TYR A C 1
ATOM 773 O O . TYR A 1 98 ? 13.728 -7.173 -11.592 1.00 95.44 98 TYR A O 1
ATOM 781 N N . ARG A 1 99 ? 12.036 -8.413 -12.423 1.00 95.25 99 ARG A N 1
ATOM 782 C CA . ARG A 1 99 ? 11.795 -7.615 -13.619 1.00 95.25 99 ARG A CA 1
ATOM 783 C C . ARG A 1 99 ? 10.395 -7.032 -13.513 1.00 95.25 99 ARG A C 1
ATOM 785 O O . ARG A 1 99 ? 9.440 -7.785 -13.345 1.00 95.25 99 ARG A O 1
ATOM 792 N N . VAL A 1 100 ? 10.299 -5.716 -13.629 1.00 95.50 100 VAL A N 1
ATOM 793 C CA . VAL A 1 100 ? 9.037 -5.018 -13.871 1.00 95.50 100 VAL A CA 1
ATOM 794 C C . VAL A 1 100 ? 8.992 -4.716 -15.360 1.00 95.50 100 VAL A C 1
ATOM 796 O O . VAL A 1 100 ? 9.999 -4.289 -15.915 1.00 95.50 100 VAL A O 1
ATOM 799 N N . SER A 1 101 ? 7.860 -4.991 -15.994 1.00 95.06 101 SER A N 1
ATOM 800 C CA . SER A 1 101 ? 7.620 -4.642 -17.391 1.00 95.06 101 SER A CA 1
ATOM 801 C C . SER A 1 101 ? 6.183 -4.188 -17.561 1.00 95.06 101 SER A C 1
ATOM 803 O O . SER A 1 101 ? 5.295 -4.713 -16.881 1.00 95.06 101 SER A O 1
ATOM 805 N N . GLY A 1 102 ? 5.932 -3.271 -18.484 1.00 94.31 102 GLY A N 1
ATOM 806 C CA . GLY A 1 102 ? 4.595 -2.726 -18.675 1.00 94.31 102 GLY A CA 1
ATOM 807 C C . GLY A 1 102 ? 4.446 -1.918 -19.950 1.00 94.31 102 GLY A C 1
ATOM 808 O O . GLY A 1 102 ? 5.368 -1.796 -20.748 1.00 94.31 102 GLY A O 1
ATOM 809 N N . ARG A 1 103 ? 3.244 -1.371 -20.146 1.00 96.12 103 ARG A N 1
ATOM 810 C CA . ARG A 1 103 ? 2.967 -0.363 -21.171 1.00 96.12 103 ARG A CA 1
ATOM 811 C C . ARG A 1 103 ? 2.437 0.885 -20.478 1.00 96.12 103 ARG A C 1
ATOM 813 O O . ARG A 1 103 ? 1.488 0.752 -19.705 1.00 96.12 103 ARG A O 1
ATOM 820 N N . PRO A 1 104 ? 2.998 2.073 -20.753 1.00 92.88 104 PRO A N 1
ATOM 821 C CA . PRO A 1 104 ? 2.519 3.310 -20.142 1.00 92.88 104 PRO A CA 1
ATOM 822 C C . PRO A 1 104 ? 1.136 3.723 -20.664 1.00 92.88 104 PRO A C 1
ATOM 824 O O . PRO A 1 104 ? 0.421 4.456 -19.987 1.00 92.88 104 PRO A O 1
ATOM 827 N N . ASN A 1 105 ? 0.741 3.221 -21.842 1.00 92.69 105 ASN A N 1
ATOM 828 C CA . ASN A 1 105 ? -0.483 3.602 -22.545 1.00 92.69 105 ASN A CA 1
ATOM 829 C C . ASN A 1 105 ? -0.579 5.129 -22.702 1.00 92.69 105 ASN A C 1
ATOM 831 O O . ASN A 1 105 ? 0.308 5.728 -23.305 1.00 92.69 105 ASN A O 1
ATOM 835 N N . ASP A 1 106 ? -1.643 5.743 -22.193 1.00 92.06 106 ASP A N 1
ATOM 836 C CA . ASP A 1 106 ? -1.916 7.179 -22.232 1.00 92.06 106 ASP A CA 1
ATOM 837 C C . ASP A 1 106 ? -1.529 7.909 -20.934 1.00 92.06 106 ASP A C 1
ATOM 839 O O . ASP A 1 106 ? -1.853 9.088 -20.776 1.00 92.06 106 ASP A O 1
ATOM 843 N N . SER A 1 107 ? -0.821 7.243 -20.011 1.00 92.75 107 SER A N 1
ATOM 844 C CA . SER A 1 107 ? -0.381 7.887 -18.775 1.00 92.75 107 SER A CA 1
ATOM 845 C C . SER A 1 107 ? 0.611 9.009 -19.073 1.00 92.75 107 SER A C 1
ATOM 847 O O . SER A 1 107 ? 1.643 8.793 -19.707 1.00 92.75 107 SER A O 1
ATOM 849 N N . VAL A 1 108 ? 0.321 10.208 -18.566 1.00 93.00 108 VAL A N 1
ATOM 850 C CA . VAL A 1 108 ? 1.196 11.387 -18.706 1.00 93.00 108 VAL A CA 1
ATOM 851 C C . VAL A 1 108 ? 2.487 11.228 -17.898 1.00 93.00 108 VAL A C 1
ATOM 853 O O . VAL A 1 108 ? 3.487 11.865 -18.212 1.00 93.00 108 VAL A O 1
ATOM 856 N N . MET A 1 109 ? 2.458 10.399 -16.854 1.00 92.94 109 MET A N 1
ATOM 857 C CA . MET A 1 109 ? 3.598 10.093 -15.995 1.00 92.94 109 MET A CA 1
ATOM 858 C C . MET A 1 109 ? 3.397 8.723 -15.340 1.00 92.94 109 MET A C 1
ATOM 860 O O . MET A 1 109 ? 2.271 8.323 -15.039 1.00 92.94 109 MET A O 1
ATOM 864 N N . TYR A 1 110 ? 4.481 7.986 -15.124 1.00 94.75 110 TYR A N 1
ATOM 865 C CA . TYR A 1 110 ? 4.488 6.763 -14.326 1.00 94.75 110 TYR A CA 1
ATOM 866 C C . TYR A 1 110 ? 5.821 6.638 -13.586 1.00 94.75 110 TYR A C 1
ATOM 868 O O . TYR A 1 110 ? 6.828 7.228 -13.979 1.00 94.75 110 TYR A O 1
ATOM 876 N N . SER A 1 111 ? 5.831 5.900 -12.480 1.00 95.75 111 SER A N 1
ATOM 877 C CA . SER A 1 111 ? 7.050 5.628 -11.724 1.00 95.75 111 SER A CA 1
ATOM 878 C C . SER A 1 111 ? 6.988 4.273 -11.038 1.00 95.75 111 SER A C 1
ATOM 880 O O . SER A 1 111 ? 5.916 3.722 -10.782 1.00 95.75 111 SER A O 1
ATOM 882 N N . VAL A 1 112 ? 8.166 3.739 -10.729 1.00 96.44 112 VAL A N 1
ATOM 883 C CA . VAL A 1 112 ? 8.331 2.558 -9.884 1.00 96.44 112 VAL A CA 1
ATOM 884 C C . VAL A 1 112 ? 9.184 2.960 -8.693 1.00 96.44 112 VAL A C 1
ATOM 886 O O . VAL A 1 112 ? 10.349 3.333 -8.841 1.00 96.44 112 VAL A O 1
ATOM 889 N N . THR A 1 113 ? 8.599 2.867 -7.503 1.00 96.31 113 THR A N 1
ATOM 890 C CA . THR A 1 113 ? 9.267 3.208 -6.246 1.00 96.31 113 THR A CA 1
ATOM 891 C C . THR A 1 113 ? 9.418 1.963 -5.394 1.00 96.31 113 THR A C 1
ATOM 893 O O . THR A 1 113 ? 8.461 1.222 -5.181 1.00 96.31 113 THR A O 1
ATOM 896 N N . VAL A 1 114 ? 10.620 1.752 -4.870 1.00 96.31 114 VAL A N 1
ATOM 897 C CA . VAL A 1 114 ? 10.914 0.683 -3.920 1.00 96.31 114 VAL A CA 1
ATOM 898 C C . VAL A 1 114 ? 11.132 1.310 -2.554 1.00 96.31 114 VAL A C 1
ATOM 900 O O . VAL A 1 114 ? 11.938 2.230 -2.391 1.00 96.31 114 VAL A O 1
ATOM 903 N N . TYR A 1 115 ? 10.427 0.783 -1.564 1.00 94.56 115 TYR A N 1
ATOM 904 C CA . TYR A 1 115 ? 10.474 1.224 -0.179 1.00 94.56 115 TYR A CA 1
ATOM 905 C C . TYR A 1 115 ? 11.105 0.147 0.708 1.00 94.56 115 TYR A C 1
ATOM 907 O O . TYR A 1 115 ? 11.076 -1.034 0.365 1.00 94.56 115 TYR A O 1
ATOM 915 N N . ASN A 1 116 ? 11.701 0.543 1.835 1.00 94.19 116 ASN A N 1
ATOM 916 C CA . ASN A 1 116 ? 12.145 -0.424 2.839 1.00 94.19 116 ASN A CA 1
ATOM 917 C C . ASN A 1 116 ? 11.007 -0.846 3.776 1.00 94.19 116 ASN A C 1
ATOM 919 O O . ASN A 1 116 ? 10.025 -0.135 3.942 1.00 94.19 116 ASN A O 1
ATOM 923 N N . GLU A 1 117 ? 11.226 -1.954 4.470 1.00 92.00 117 GLU A N 1
ATOM 924 C CA . GLU A 1 117 ? 10.491 -2.341 5.669 1.00 92.00 117 GLU A CA 1
ATOM 925 C C . GLU A 1 117 ? 11.524 -2.409 6.808 1.00 92.00 117 GLU A C 1
ATOM 927 O O . GLU A 1 117 ? 12.436 -3.240 6.749 1.00 92.00 117 GLU A O 1
ATOM 932 N N . PRO A 1 118 ? 11.510 -1.471 7.773 1.00 91.44 118 PRO A N 1
ATOM 933 C CA . PRO A 1 118 ? 12.546 -1.419 8.804 1.00 91.44 118 PRO A CA 1
ATOM 934 C C . PRO A 1 118 ? 12.455 -2.592 9.793 1.00 91.44 118 PRO A C 1
ATOM 936 O O . PRO A 1 118 ? 13.483 -3.034 10.303 1.00 91.44 118 PRO A O 1
ATOM 939 N N . GLU A 1 119 ? 11.250 -3.104 10.028 1.00 90.94 119 GLU A N 1
ATOM 940 C CA . GLU A 1 119 ? 10.943 -4.306 10.805 1.00 90.94 119 GLU A CA 1
ATOM 941 C C . GLU A 1 119 ? 9.605 -4.893 10.312 1.00 90.94 119 GLU A C 1
ATOM 943 O O . GLU A 1 119 ? 8.822 -4.144 9.723 1.00 90.94 119 GLU A O 1
ATOM 948 N N . PRO A 1 120 ? 9.325 -6.194 10.523 1.00 85.75 120 PRO A N 1
ATOM 949 C CA . PRO A 1 120 ? 8.116 -6.832 10.000 1.00 85.75 120 PRO A CA 1
ATOM 950 C C . PRO A 1 120 ? 6.827 -6.088 10.382 1.00 85.75 120 PRO A C 1
ATOM 952 O O . PRO A 1 120 ? 6.528 -5.923 11.563 1.00 85.75 120 PRO A O 1
ATOM 955 N N . GLY A 1 121 ? 6.061 -5.661 9.379 1.00 82.56 121 GLY A N 1
ATOM 956 C CA . GLY A 1 121 ? 4.805 -4.925 9.529 1.00 82.56 121 GLY A CA 1
ATOM 957 C C . GLY A 1 121 ? 4.953 -3.420 9.768 1.00 82.56 121 GLY A C 1
ATOM 958 O O . GLY A 1 121 ? 3.942 -2.728 9.910 1.00 82.56 121 GLY A O 1
ATOM 959 N N . ALA A 1 122 ? 6.175 -2.882 9.826 1.00 87.19 122 ALA A N 1
ATOM 960 C CA . ALA A 1 122 ? 6.378 -1.456 10.042 1.00 87.19 122 ALA A CA 1
ATOM 961 C C . ALA A 1 122 ? 6.220 -0.633 8.764 1.00 87.19 122 ALA A C 1
ATOM 963 O O . ALA A 1 122 ? 6.606 -1.029 7.663 1.00 87.19 122 ALA A O 1
ATOM 964 N N . TRP A 1 123 ? 5.725 0.591 8.950 1.00 83.44 123 TRP A N 1
ATOM 965 C CA . TRP A 1 123 ? 5.645 1.578 7.885 1.00 83.44 123 TRP A CA 1
ATOM 966 C C . TRP A 1 123 ? 7.021 1.835 7.263 1.00 83.44 123 TRP A C 1
ATOM 968 O O . TRP A 1 123 ? 7.995 2.059 7.997 1.00 83.44 123 TRP A O 1
ATOM 978 N N . PRO A 1 124 ? 7.109 1.884 5.922 1.00 89.31 124 PRO A N 1
ATOM 979 C CA . PRO A 1 124 ? 8.324 2.319 5.277 1.00 89.31 124 PRO A CA 1
ATOM 980 C C . PRO A 1 124 ? 8.740 3.705 5.736 1.00 89.31 124 PRO A C 1
ATOM 982 O O . PRO A 1 124 ? 7.933 4.632 5.797 1.00 89.31 124 PRO A O 1
ATOM 985 N N . ASN A 1 125 ? 10.028 3.858 6.012 1.00 93.31 125 ASN A N 1
ATOM 986 C CA . ASN A 1 125 ? 10.606 5.133 6.427 1.00 93.31 125 ASN A CA 1
ATOM 987 C C . ASN A 1 125 ? 11.668 5.645 5.446 1.00 93.31 125 ASN A C 1
ATOM 989 O O . ASN A 1 125 ? 12.283 6.685 5.686 1.00 93.31 125 ASN A O 1
ATOM 993 N N . ARG A 1 126 ? 11.893 4.924 4.341 1.00 94.81 126 ARG A N 1
ATOM 994 C CA . ARG A 1 126 ? 12.893 5.263 3.334 1.00 94.81 126 ARG A CA 1
ATOM 995 C C . ARG A 1 126 ? 12.528 4.710 1.956 1.00 94.81 126 ARG A C 1
ATOM 997 O O . ARG A 1 126 ? 12.249 3.523 1.798 1.00 94.81 126 ARG A O 1
ATOM 1004 N N . THR A 1 127 ? 12.671 5.552 0.937 1.00 96.38 127 THR A N 1
ATOM 1005 C CA . THR A 1 127 ? 12.757 5.121 -0.465 1.00 96.38 127 THR A CA 1
ATOM 1006 C C . THR A 1 127 ? 14.146 4.547 -0.735 1.00 96.38 127 THR A C 1
ATOM 1008 O O . THR A 1 127 ? 15.149 5.227 -0.520 1.00 96.38 127 THR A O 1
ATOM 1011 N N . VAL A 1 128 ? 14.224 3.296 -1.185 1.00 95.81 128 VAL A N 1
ATOM 1012 C CA . VAL A 1 128 ? 15.493 2.618 -1.514 1.00 95.81 128 VAL A CA 1
ATOM 1013 C C . VAL A 1 128 ? 15.811 2.634 -3.006 1.00 95.81 128 VAL A C 1
ATOM 1015 O O . VAL A 1 128 ? 16.968 2.468 -3.379 1.00 95.81 128 VAL A O 1
ATOM 1018 N N . GLY A 1 129 ? 14.810 2.865 -3.851 1.00 96.50 129 GLY A N 1
ATOM 1019 C CA . GLY A 1 129 ? 14.970 3.026 -5.290 1.00 96.50 129 GLY A CA 1
ATOM 1020 C C . GLY A 1 129 ? 13.768 3.746 -5.882 1.00 96.50 129 GLY A C 1
ATOM 1021 O O . GLY A 1 129 ? 12.659 3.635 -5.361 1.00 96.50 129 GLY A O 1
ATOM 1022 N N . LEU A 1 130 ? 13.996 4.505 -6.945 1.00 97.19 130 LEU A N 1
ATOM 1023 C CA . LEU A 1 130 ? 12.968 5.262 -7.642 1.00 97.19 130 LEU A CA 1
ATOM 1024 C C . LEU A 1 130 ? 13.378 5.395 -9.103 1.00 97.19 130 LEU A C 1
ATOM 1026 O O . LEU A 1 130 ? 14.497 5.820 -9.381 1.00 97.19 130 LEU A O 1
ATOM 1030 N N . LEU A 1 131 ? 12.469 5.025 -9.995 1.00 97.31 131 LEU A N 1
ATOM 1031 C CA . LEU A 1 131 ? 12.569 5.267 -11.426 1.00 97.31 131 LEU A CA 1
ATOM 1032 C C . LEU A 1 131 ? 11.330 6.039 -11.858 1.00 97.31 131 LEU A C 1
ATOM 1034 O O . LEU A 1 131 ? 10.209 5.620 -11.558 1.00 97.31 131 LEU A O 1
ATOM 1038 N N . TYR A 1 132 ? 11.535 7.144 -12.558 1.00 96.69 132 TYR A N 1
ATOM 1039 C CA . TYR A 1 132 ? 10.486 7.832 -13.295 1.00 96.69 132 TYR A CA 1
ATOM 1040 C C . TYR A 1 132 ? 10.413 7.300 -14.727 1.00 96.69 132 TYR A C 1
ATOM 1042 O O . TYR A 1 132 ? 11.298 6.586 -15.198 1.00 96.69 132 TYR A O 1
ATOM 1050 N N . ASP A 1 133 ? 9.349 7.655 -15.432 1.00 95.56 133 ASP A N 1
ATOM 1051 C CA . ASP A 1 133 ? 9.176 7.420 -16.863 1.00 95.56 133 ASP A CA 1
ATOM 1052 C C . ASP A 1 133 ? 10.390 7.854 -17.700 1.00 95.56 133 ASP A C 1
ATOM 1054 O O . ASP A 1 133 ? 10.790 7.141 -18.616 1.00 95.56 133 ASP A O 1
ATOM 1058 N N . SER A 1 134 ? 11.043 8.962 -17.340 1.00 95.06 134 SER A N 1
ATOM 1059 C CA . SER A 1 134 ? 12.280 9.420 -17.984 1.00 95.06 134 SER A CA 1
ATOM 1060 C C . SER A 1 134 ? 13.472 8.467 -17.825 1.00 95.06 134 SER A C 1
ATOM 1062 O O . SER A 1 134 ? 14.406 8.529 -18.624 1.00 95.06 134 SER A O 1
ATOM 1064 N N . ASP A 1 135 ? 13.457 7.604 -16.806 1.00 96.12 135 ASP A N 1
ATOM 1065 C CA . ASP A 1 135 ? 14.513 6.624 -16.526 1.00 96.12 135 ASP A CA 1
ATOM 1066 C C . ASP A 1 135 ? 14.234 5.258 -17.186 1.00 96.1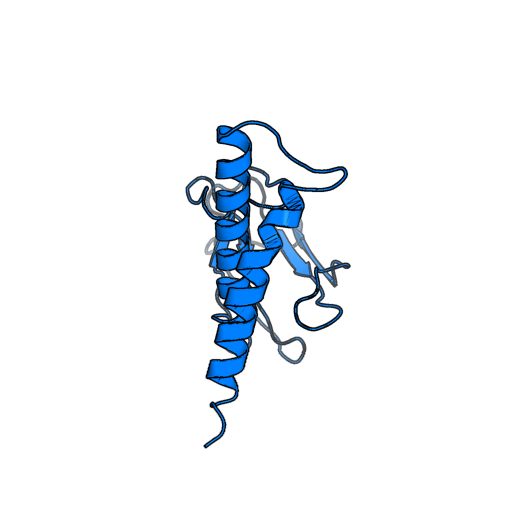2 135 ASP A C 1
ATOM 1068 O O . ASP A 1 135 ? 15.117 4.398 -17.241 1.00 96.12 135 ASP A O 1
ATOM 1072 N N . MET A 1 136 ? 13.012 5.042 -17.686 1.00 94.50 136 MET A N 1
ATOM 1073 C CA . MET A 1 136 ? 12.532 3.777 -18.250 1.00 94.50 136 MET A CA 1
ATOM 1074 C C . MET A 1 136 ? 12.316 3.920 -19.760 1.00 94.50 136 MET A C 1
ATOM 1076 O O . MET A 1 136 ? 11.270 4.362 -20.229 1.00 94.50 136 MET A O 1
ATOM 1080 N N . ALA A 1 137 ? 13.333 3.550 -20.541 1.00 93.50 137 ALA A N 1
ATOM 1081 C CA . ALA A 1 137 ? 13.268 3.633 -21.996 1.00 93.50 137 ALA A CA 1
ATOM 1082 C C . ALA A 1 137 ? 12.171 2.720 -22.569 1.00 93.50 137 ALA A C 1
ATOM 1084 O O . ALA A 1 137 ? 12.132 1.527 -22.273 1.00 93.50 137 ALA A O 1
ATOM 1085 N N . ILE A 1 138 ? 11.330 3.283 -23.439 1.00 95.38 138 ILE A N 1
ATOM 1086 C CA . ILE A 1 138 ? 10.296 2.540 -24.162 1.00 95.38 138 ILE A CA 1
ATOM 1087 C C . ILE A 1 138 ? 10.911 1.871 -25.394 1.00 95.38 138 ILE A C 1
ATOM 1089 O O . ILE A 1 138 ? 11.522 2.539 -26.229 1.00 95.38 138 ILE A O 1
ATOM 1093 N N . GLY A 1 139 ? 10.743 0.555 -25.504 1.00 94.88 139 GLY A N 1
ATOM 1094 C CA . GLY A 1 139 ? 11.132 -0.222 -26.676 1.00 94.88 139 GLY A CA 1
ATOM 1095 C C . GLY A 1 139 ? 10.204 -0.006 -27.875 1.00 94.88 139 GLY A C 1
ATOM 1096 O O . GLY A 1 139 ? 9.106 0.537 -27.755 1.00 94.88 139 GLY A O 1
ATOM 1097 N N . ASP A 1 140 ? 10.621 -0.497 -29.044 1.00 96.50 140 ASP A N 1
ATOM 1098 C CA . ASP A 1 140 ? 9.872 -0.362 -30.306 1.00 96.50 140 ASP A CA 1
ATOM 1099 C C . ASP A 1 140 ? 8.457 -0.982 -30.257 1.00 96.50 140 ASP A C 1
ATOM 1101 O O . ASP A 1 140 ? 7.587 -0.631 -31.053 1.00 96.50 140 ASP A O 1
ATOM 1105 N N . ASP A 1 141 ? 8.205 -1.899 -29.318 1.00 95.38 141 ASP A N 1
ATOM 1106 C CA . ASP A 1 141 ? 6.911 -2.552 -29.080 1.00 95.38 141 ASP A CA 1
ATOM 1107 C C . ASP A 1 141 ? 6.010 -1.812 -28.064 1.00 95.38 141 ASP A C 1
ATOM 1109 O O . ASP A 1 141 ? 4.953 -2.323 -27.656 1.00 95.38 141 ASP A O 1
ATOM 1113 N N . GLY A 1 142 ? 6.434 -0.614 -27.652 1.00 93.88 142 GLY A N 1
ATOM 1114 C CA . GLY A 1 142 ? 5.730 0.260 -26.721 1.00 93.88 142 GLY A CA 1
ATOM 1115 C C . GLY A 1 142 ? 5.804 -0.178 -25.258 1.00 93.88 142 GLY A C 1
ATOM 1116 O O . GLY A 1 142 ? 4.974 0.273 -24.467 1.00 93.88 142 GLY A O 1
ATOM 1117 N N . THR A 1 143 ? 6.729 -1.073 -24.897 1.00 95.88 143 THR A N 1
ATOM 1118 C CA . THR A 1 143 ? 6.911 -1.559 -23.518 1.00 95.88 143 THR A CA 1
ATOM 1119 C C . THR A 1 143 ? 8.145 -0.964 -22.837 1.00 95.88 143 THR A C 1
ATOM 1121 O O . THR A 1 143 ? 9.091 -0.567 -23.515 1.00 95.88 143 THR A O 1
ATOM 1124 N N . PHE A 1 144 ? 8.127 -0.912 -21.503 1.00 93.56 144 PHE A N 1
ATOM 1125 C CA . PHE A 1 144 ? 9.324 -0.806 -20.656 1.00 93.56 144 PHE A CA 1
ATOM 1126 C C . PHE A 1 144 ? 9.570 -2.126 -19.917 1.00 93.56 144 PHE A C 1
ATOM 1128 O O . PHE A 1 144 ? 8.580 -2.877 -19.717 1.00 93.56 144 PHE A O 1
#

pLDDT: mean 91.95, std 5.71, range [60.72, 97.81]

Radius of gyration: 18.86 Å; chains: 1; bounding box: 40×44×54 Å